Protein AF-Q9M178-F1 (afdb_monomer)

Nearest PDB structures (foldseek):
  8jtl-assembly1_B  TM=5.407E-01  e=6.061E+00  Arabidopsis thaliana
  5mn6-assembly1_A  TM=4.435E-01  e=4.399E+00  Staphylococcus aureus
  5uot-assembly1_R  TM=3.852E-01  e=5.332E+00  Homo sapiens

Mean predicted aligned error: 10.85 Å

Foldseek 3Di:
DDDVVVVVVVDPDLCPLCPDQEDEDEAAPVPPVSVVVVVVSLVSNPPNHNAYAYEYEDLDPLLPPPVVLVVLLCCFQLLVHAAEYEYECVNPDPVSVVSVVVSQVVSVPHDGPYPNYDYYYD

Secondary structure (DSSP, 8-state):
---HHHHHHH---TTHHHH-SEEEEEEESS-HHHHHHHHHHHHHTTT--SEEEEEEE-TT--TT-HHHHHHHHHHHHTT---SEEEEE-TTS-GGGHHHHHHHHHHHHTSPPSSTT-EEEE-

pLDDT: mean 76.84, std 11.11, range [46.44, 92.81]

Sequence (122 aa):
MENLGHRFLMSSDANYLGRLKSLAVAVDIMNTKELEMFRQILVAWNGIMKKLDICFKMFNFSGLNKKQFALASRFITQGTVMNTMMIETSLIPPVEKFYIEAAVAKLMELPKGNKNLSIGYF

Solvent-accessible surface area (backbone atoms only — not comparable to full-atom values): 6904 Å² total; per-residue (Å²): 134,82,67,60,68,58,54,58,73,66,43,86,54,92,58,52,58,62,69,42,49,62,49,78,48,76,38,40,68,84,42,58,67,50,40,51,52,49,50,50,51,61,62,68,30,74,81,63,66,76,34,31,36,40,33,40,41,42,90,76,59,48,58,78,46,61,67,59,53,51,52,54,45,48,39,40,46,69,26,70,43,41,37,38,43,36,38,47,46,81,80,56,56,79,88,46,46,61,40,35,52,53,42,51,52,54,56,68,72,45,68,55,50,26,89,65,48,42,77,51,70,80

Organism: Arabidopsis thaliana (NCBI:txid3702)

Radius of gyration: 14.76 Å; Cα contacts (8 Å, |Δi|>4): 173; chains: 1; bounding box: 45×24×29 Å

Structure (mmCIF, N/CA/C/O backbone):
data_AF-Q9M178-F1
#
_entry.id   AF-Q9M178-F1
#
loop_
_atom_site.group_PDB
_atom_site.id
_atom_site.type_symbol
_atom_site.label_atom_id
_atom_site.label_alt_id
_atom_site.label_comp_id
_atom_site.label_asym_id
_atom_site.label_entity_id
_atom_site.label_seq_id
_atom_site.pdbx_PDB_ins_code
_atom_site.Cartn_x
_atom_site.Cartn_y
_atom_site.Cartn_z
_atom_site.occupancy
_atom_site.B_iso_or_equiv
_atom_site.auth_seq_id
_atom_site.auth_comp_id
_atom_site.auth_asym_id
_atom_site.auth_atom_id
_atom_site.pdbx_PDB_model_num
ATOM 1 N N . MET A 1 1 ? -7.536 -8.800 -10.649 1.00 46.44 1 MET A N 1
ATOM 2 C CA . MET A 1 1 ? -8.223 -8.296 -9.439 1.00 46.44 1 MET A CA 1
ATOM 3 C C . MET A 1 1 ? -9.581 -7.760 -9.850 1.00 46.44 1 MET A C 1
ATOM 5 O O . MET A 1 1 ? -9.638 -7.003 -10.809 1.00 46.44 1 MET A O 1
ATOM 9 N N . GLU A 1 2 ? -10.653 -8.176 -9.182 1.00 50.84 2 GLU A N 1
ATOM 10 C CA . GLU A 1 2 ? -12.008 -7.673 -9.448 1.00 50.84 2 GLU A CA 1
ATOM 11 C C . GLU A 1 2 ? -12.203 -6.251 -8.885 1.00 50.84 2 GLU A C 1
ATOM 13 O O . GLU A 1 2 ? -11.630 -5.901 -7.852 1.00 50.84 2 GLU A O 1
ATOM 18 N N . ASN A 1 3 ? -13.017 -5.423 -9.553 1.00 56.75 3 ASN A N 1
ATOM 19 C CA . ASN A 1 3 ? -13.323 -4.057 -9.119 1.00 56.75 3 ASN A CA 1
ATOM 20 C C . ASN A 1 3 ? -14.318 -4.081 -7.942 1.00 56.75 3 ASN A C 1
ATOM 22 O O . ASN A 1 3 ? -15.526 -4.234 -8.123 1.00 56.75 3 ASN A O 1
ATOM 26 N N . LEU A 1 4 ? -13.803 -3.921 -6.722 1.00 58.41 4 LEU A N 1
ATOM 27 C CA . LEU A 1 4 ? -14.601 -3.897 -5.491 1.00 58.41 4 LEU A CA 1
ATOM 28 C C . LEU A 1 4 ? -15.594 -2.735 -5.431 1.00 58.41 4 LEU A C 1
ATOM 30 O O . LEU A 1 4 ? -16.654 -2.896 -4.833 1.00 58.41 4 LEU A O 1
ATOM 34 N N . GLY A 1 5 ? -15.291 -1.600 -6.069 1.00 58.09 5 GLY A N 1
ATOM 35 C CA . GLY A 1 5 ? -16.227 -0.481 -6.172 1.00 58.09 5 GLY A CA 1
ATOM 36 C C . GLY A 1 5 ? -17.536 -0.908 -6.838 1.00 58.09 5 GLY A C 1
ATOM 37 O O . GLY A 1 5 ? -18.608 -0.542 -6.367 1.00 58.09 5 GLY A O 1
ATOM 38 N N . HIS A 1 6 ? -17.455 -1.771 -7.856 1.00 59.19 6 HIS A N 1
ATOM 39 C CA . HIS A 1 6 ? -18.631 -2.337 -8.514 1.00 59.19 6 HIS A CA 1
ATOM 40 C C . HIS A 1 6 ? -19.457 -3.208 -7.555 1.00 59.19 6 HIS A C 1
ATOM 42 O O . HIS A 1 6 ? -20.665 -3.022 -7.454 1.00 59.19 6 HIS A O 1
ATOM 48 N N . ARG A 1 7 ? -18.824 -4.117 -6.796 1.00 57.00 7 ARG A N 1
ATOM 49 C CA . ARG A 1 7 ? -19.542 -4.953 -5.812 1.00 57.00 7 ARG A CA 1
ATOM 50 C C . ARG A 1 7 ? -20.115 -4.139 -4.651 1.00 57.00 7 ARG A C 1
ATOM 52 O O . ARG A 1 7 ? -21.207 -4.449 -4.196 1.00 57.00 7 ARG A O 1
ATOM 59 N N . PHE A 1 8 ? -19.400 -3.117 -4.176 1.00 54.91 8 PHE A N 1
ATOM 60 C CA . PHE A 1 8 ? -19.874 -2.238 -3.107 1.00 54.91 8 PHE A CA 1
ATOM 61 C C . PHE A 1 8 ? -21.119 -1.461 -3.542 1.00 54.91 8 PHE A C 1
ATOM 63 O O . PHE A 1 8 ? -22.105 -1.458 -2.817 1.00 54.91 8 PHE A O 1
ATOM 70 N N . LEU A 1 9 ? -21.106 -0.880 -4.748 1.00 56.47 9 LEU A N 1
ATOM 71 C CA . LEU A 1 9 ? -22.271 -0.184 -5.302 1.00 56.47 9 LEU A CA 1
ATOM 72 C C . LEU A 1 9 ? -23.432 -1.137 -5.620 1.00 56.47 9 LEU A C 1
ATOM 74 O O . LEU A 1 9 ? -24.586 -0.747 -5.483 1.00 56.47 9 LEU A O 1
ATOM 78 N N . MET A 1 10 ? -23.145 -2.374 -6.039 1.00 54.84 10 MET A N 1
ATOM 79 C CA . MET A 1 10 ? -24.179 -3.380 -6.309 1.00 54.84 10 MET A CA 1
ATOM 80 C C . MET A 1 10 ? -24.755 -4.034 -5.052 1.00 54.84 10 MET A C 1
ATOM 82 O O . MET A 1 10 ? -25.832 -4.624 -5.113 1.00 54.84 10 MET A O 1
ATOM 86 N N . SER A 1 11 ? -24.059 -3.964 -3.920 1.00 58.22 11 SER A N 1
ATOM 87 C CA . SER A 1 11 ? -24.567 -4.527 -2.679 1.00 58.22 11 SER A CA 1
ATOM 88 C C . SER A 1 11 ? -25.660 -3.626 -2.118 1.00 58.22 11 SER A C 1
ATOM 90 O O . SER A 1 11 ? -25.384 -2.578 -1.542 1.00 58.22 11 SER A O 1
ATOM 92 N N . SER A 1 12 ? -26.911 -4.073 -2.211 1.00 56.94 12 SER A N 1
ATOM 93 C CA . SER A 1 12 ? -28.035 -3.463 -1.491 1.00 56.94 12 SER A CA 1
ATOM 94 C C . SER A 1 12 ? -27.914 -3.603 0.035 1.00 56.94 12 SER A C 1
ATOM 96 O O . SER A 1 12 ? -28.673 -2.984 0.776 1.00 56.94 12 SER A O 1
ATOM 98 N N . ASP A 1 13 ? -26.992 -4.442 0.519 1.00 62.28 13 ASP A N 1
ATOM 99 C CA . ASP A 1 13 ? -26.752 -4.673 1.942 1.00 62.28 13 ASP A CA 1
ATOM 100 C C . ASP A 1 13 ? -25.757 -3.637 2.489 1.00 62.28 13 ASP A C 1
ATOM 102 O O . ASP A 1 13 ? -24.546 -3.735 2.264 1.00 62.28 13 ASP A O 1
ATOM 106 N N . ALA A 1 14 ? -26.275 -2.659 3.240 1.00 62.53 14 ALA A N 1
ATOM 107 C CA . ALA A 1 14 ? -25.488 -1.627 3.920 1.00 62.53 14 ALA A CA 1
ATOM 108 C C . ALA A 1 14 ? -24.439 -2.206 4.892 1.00 62.53 14 ALA A C 1
ATOM 110 O O . ALA A 1 14 ? -23.450 -1.546 5.201 1.00 62.53 14 ALA A O 1
ATOM 111 N N . ASN A 1 15 ? -24.618 -3.455 5.340 1.00 65.94 15 ASN A N 1
ATOM 112 C CA . ASN A 1 15 ? -23.717 -4.136 6.267 1.00 65.94 15 ASN A CA 1
ATOM 113 C C . ASN A 1 15 ? -22.739 -5.096 5.574 1.00 65.94 15 ASN A C 1
ATOM 115 O O . ASN A 1 15 ? -22.027 -5.838 6.257 1.00 65.94 15 ASN A O 1
ATOM 119 N N . TYR A 1 16 ? -22.669 -5.098 4.237 1.00 67.69 16 TYR A N 1
ATOM 120 C CA . TYR A 1 16 ? -21.797 -6.002 3.481 1.00 67.69 16 TYR A CA 1
ATOM 121 C C . TYR A 1 16 ? -20.337 -5.927 3.942 1.00 67.69 16 TYR A C 1
ATOM 123 O O . TYR A 1 16 ? -19.722 -6.958 4.219 1.00 67.69 16 TYR A O 1
ATOM 131 N N . LEU A 1 17 ? -19.802 -4.713 4.115 1.00 66.50 17 LEU A N 1
ATOM 132 C CA . LEU A 1 17 ? -18.425 -4.518 4.579 1.00 66.50 17 LEU A CA 1
ATOM 133 C C . LEU A 1 17 ? -18.203 -5.049 6.000 1.00 66.50 17 LEU A C 1
ATOM 135 O O . LEU A 1 17 ? -17.177 -5.668 6.260 1.00 66.50 17 LEU A O 1
ATOM 139 N N . GLY A 1 18 ? -19.185 -4.905 6.894 1.00 67.62 18 GLY A N 1
ATOM 140 C CA . GLY A 1 18 ? -19.090 -5.410 8.267 1.00 67.62 18 GLY A CA 1
ATOM 141 C C . GLY A 1 18 ? -18.992 -6.938 8.356 1.00 67.62 18 GLY A C 1
ATOM 142 O O . GLY A 1 18 ? -18.476 -7.471 9.337 1.00 67.62 18 GLY A O 1
ATOM 143 N N . ARG A 1 19 ? -19.451 -7.663 7.326 1.00 71.44 19 ARG A N 1
ATOM 144 C CA . ARG A 1 19 ? -19.349 -9.132 7.248 1.00 71.44 19 ARG A CA 1
ATOM 145 C C . ARG A 1 19 ? -18.045 -9.616 6.622 1.00 71.44 19 ARG A C 1
ATOM 147 O O . ARG A 1 19 ? -17.662 -10.773 6.828 1.00 71.44 19 ARG A O 1
ATOM 154 N N . LEU A 1 20 ? -17.365 -8.770 5.849 1.00 71.69 20 LEU A N 1
ATOM 155 C CA . LEU A 1 20 ? -16.111 -9.139 5.213 1.00 71.69 20 LEU A CA 1
ATOM 156 C C . LEU A 1 20 ? -15.013 -9.266 6.275 1.00 71.69 20 LEU A C 1
ATOM 158 O O . LEU A 1 20 ? -14.631 -8.318 6.958 1.00 71.69 20 LEU A O 1
ATOM 162 N N . LYS A 1 21 ? -14.468 -10.477 6.402 1.00 77.19 21 LYS A N 1
ATOM 163 C CA . LYS A 1 21 ? -13.332 -10.750 7.295 1.00 77.19 21 LYS A CA 1
ATOM 164 C C . LYS A 1 21 ? -12.002 -10.334 6.669 1.00 77.19 21 LYS A C 1
ATOM 166 O O . LYS A 1 21 ? -11.051 -10.049 7.395 1.00 77.19 21 LYS A O 1
ATOM 171 N N . SER A 1 22 ? -11.935 -10.320 5.340 1.00 78.44 22 SER A N 1
ATOM 172 C CA . SER A 1 22 ? -10.717 -10.062 4.580 1.00 78.44 22 SER A CA 1
ATOM 173 C C . SER A 1 22 ? -10.988 -9.225 3.338 1.00 78.44 22 SER A C 1
ATOM 175 O O . SER A 1 22 ? -11.959 -9.489 2.626 1.00 78.44 22 SER A O 1
ATOM 177 N N . LEU A 1 23 ? -10.090 -8.288 3.043 1.00 82.00 23 LEU A N 1
ATOM 178 C CA . LEU A 1 23 ? -10.081 -7.511 1.808 1.00 82.00 23 LEU A CA 1
ATOM 179 C C . LEU A 1 23 ? -8.699 -7.567 1.164 1.00 82.00 23 LEU A C 1
ATOM 181 O O . LEU A 1 23 ? -7.695 -7.366 1.844 1.00 82.00 23 LEU A O 1
ATOM 185 N N . ALA A 1 24 ? -8.672 -7.786 -0.148 1.00 82.81 24 ALA A N 1
ATOM 186 C CA . ALA A 1 24 ? -7.510 -7.526 -0.983 1.00 82.81 24 ALA A CA 1
ATOM 187 C C . ALA A 1 24 ? -7.901 -6.468 -2.015 1.00 82.81 24 ALA A C 1
ATOM 189 O O . ALA A 1 24 ? -8.859 -6.666 -2.763 1.00 82.81 24 ALA A O 1
ATOM 190 N N . VAL A 1 25 ? -7.200 -5.338 -2.038 1.00 83.56 25 VAL A N 1
ATOM 191 C CA . VAL A 1 25 ? -7.525 -4.211 -2.920 1.00 83.56 25 VAL A CA 1
ATOM 192 C C . VAL A 1 25 ? -6.268 -3.693 -3.599 1.00 83.56 25 VAL A C 1
ATOM 194 O O . VAL A 1 25 ? -5.210 -3.632 -2.976 1.00 83.56 25 VAL A O 1
ATOM 197 N N . ALA A 1 26 ? -6.390 -3.300 -4.866 1.00 84.44 26 ALA A N 1
ATOM 198 C CA . ALA A 1 26 ? -5.402 -2.445 -5.501 1.00 84.44 26 ALA A CA 1
ATOM 199 C C . ALA A 1 26 ? -5.953 -1.031 -5.647 1.00 84.44 26 ALA A C 1
ATOM 201 O O . ALA A 1 26 ? -7.075 -0.861 -6.120 1.00 84.44 26 ALA A O 1
ATOM 202 N N . VAL A 1 27 ? -5.163 -0.045 -5.237 1.00 82.75 27 VAL A N 1
ATOM 203 C CA . VAL A 1 27 ? -5.548 1.368 -5.223 1.00 82.75 27 VAL A CA 1
ATOM 204 C C . VAL A 1 27 ? -4.508 2.155 -5.997 1.00 82.75 27 VAL A C 1
ATOM 206 O O . VAL A 1 27 ? -3.327 2.119 -5.640 1.00 82.75 27 VAL A O 1
ATOM 209 N N . ASP A 1 28 ? -4.937 2.880 -7.026 1.00 81.62 28 ASP A N 1
ATOM 210 C CA . ASP A 1 28 ? -4.109 3.931 -7.603 1.00 81.62 28 ASP A CA 1
ATOM 211 C C . ASP A 1 28 ? -4.127 5.162 -6.691 1.00 81.62 28 ASP A C 1
ATOM 213 O O . ASP A 1 28 ? -5.149 5.821 -6.506 1.00 81.62 28 ASP A O 1
ATOM 217 N N . ILE A 1 29 ? -2.973 5.476 -6.101 1.00 78.31 29 ILE A N 1
ATOM 218 C CA . ILE A 1 29 ? -2.828 6.629 -5.201 1.00 78.31 29 ILE A CA 1
ATOM 219 C C . ILE A 1 29 ? -2.928 7.955 -5.969 1.00 78.31 29 ILE A C 1
ATOM 221 O O . ILE A 1 29 ? -3.310 8.974 -5.393 1.00 78.31 29 ILE A O 1
ATOM 225 N N . MET A 1 30 ? -2.562 7.965 -7.252 1.00 78.75 30 MET A N 1
ATOM 226 C CA . MET A 1 30 ? -2.643 9.157 -8.098 1.00 78.75 30 MET A CA 1
ATOM 227 C C . MET A 1 30 ? -4.078 9.433 -8.540 1.00 78.75 30 MET A C 1
ATOM 229 O O . MET A 1 30 ? -4.444 10.587 -8.773 1.00 78.75 30 MET A O 1
ATOM 233 N N . ASN A 1 31 ? -4.905 8.392 -8.597 1.00 83.00 31 ASN A N 1
ATOM 234 C CA . ASN A 1 31 ? -6.328 8.529 -8.825 1.00 83.00 31 ASN A CA 1
ATOM 235 C C . ASN A 1 31 ? -7.026 8.933 -7.519 1.00 83.00 31 ASN A C 1
ATOM 237 O O . ASN A 1 31 ? -7.425 8.104 -6.701 1.00 83.00 31 ASN A O 1
ATOM 241 N N . THR A 1 32 ? -7.208 10.241 -7.332 1.00 82.88 32 THR A N 1
ATOM 242 C CA . THR A 1 32 ? -7.862 10.806 -6.140 1.00 82.88 32 THR A CA 1
ATOM 243 C C . THR A 1 32 ? -9.246 10.214 -5.889 1.00 82.88 32 THR A C 1
ATOM 245 O O . THR A 1 32 ? -9.631 10.040 -4.735 1.00 82.88 32 THR A O 1
ATOM 248 N N . LYS A 1 33 ? -9.981 9.847 -6.945 1.00 83.88 33 LYS A N 1
ATOM 249 C CA . LYS A 1 33 ? -11.293 9.209 -6.823 1.00 83.88 33 LYS A CA 1
ATOM 250 C C . LYS A 1 33 ? -11.180 7.800 -6.243 1.00 83.88 33 LYS A C 1
ATOM 252 O O . LYS A 1 33 ? -11.930 7.476 -5.328 1.00 83.88 33 LYS A O 1
ATOM 257 N N . GLU A 1 34 ? -10.244 6.983 -6.727 1.00 82.06 34 GLU A N 1
ATOM 258 C CA . GLU A 1 34 ? -9.996 5.648 -6.159 1.00 82.06 34 GLU A CA 1
ATOM 259 C C . GLU A 1 34 ? -9.519 5.732 -4.712 1.00 82.06 34 GLU A C 1
ATOM 261 O O . GLU A 1 34 ? -10.005 4.988 -3.859 1.00 82.06 34 GLU A O 1
ATOM 266 N N . LEU A 1 35 ? -8.618 6.672 -4.418 1.00 82.25 35 LEU A N 1
ATOM 267 C CA . LEU A 1 35 ? -8.120 6.884 -3.068 1.00 82.25 35 LEU A CA 1
ATOM 268 C C . LEU A 1 35 ? -9.242 7.295 -2.104 1.00 82.25 35 LEU A C 1
ATOM 270 O O . LEU A 1 35 ? -9.349 6.723 -1.021 1.00 82.25 35 LEU A O 1
ATOM 274 N N . GLU A 1 36 ? -10.098 8.246 -2.480 1.00 84.69 36 GLU A N 1
ATOM 275 C CA . GLU A 1 36 ? -11.221 8.667 -1.635 1.00 84.69 36 GLU A CA 1
ATOM 276 C C . GLU A 1 36 ? -12.265 7.558 -1.471 1.00 84.69 36 GLU A C 1
ATOM 278 O O . GLU A 1 36 ? -12.733 7.323 -0.357 1.00 84.69 36 GLU A O 1
ATOM 283 N N . MET A 1 37 ? -12.566 6.799 -2.529 1.00 84.19 37 MET A N 1
ATOM 284 C CA . M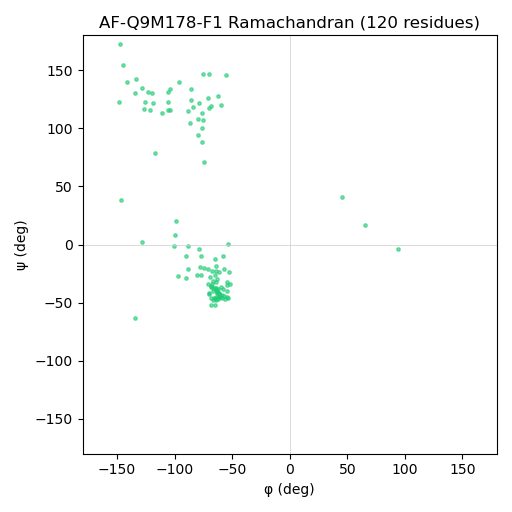ET A 1 37 ? -13.417 5.610 -2.418 1.00 84.19 37 MET A CA 1
ATOM 285 C C . MET A 1 37 ? -12.821 4.586 -1.447 1.00 84.19 37 MET A C 1
ATOM 287 O O . MET A 1 37 ? -13.530 4.047 -0.598 1.00 84.19 37 MET A O 1
ATOM 291 N N . PHE A 1 38 ? -11.511 4.345 -1.514 1.00 83.19 38 PHE A N 1
ATOM 292 C CA . PHE A 1 38 ? -10.839 3.449 -0.581 1.00 83.19 38 PHE A CA 1
ATOM 293 C C . PHE A 1 38 ? -10.906 3.967 0.862 1.00 83.19 38 PHE A C 1
ATOM 295 O O . PHE A 1 38 ? -11.194 3.199 1.780 1.00 83.19 38 PHE A O 1
ATOM 302 N N . ARG A 1 39 ? -10.729 5.276 1.082 1.00 83.44 39 ARG A N 1
ATOM 303 C CA . ARG A 1 39 ? -10.890 5.890 2.412 1.00 83.44 39 ARG A CA 1
ATOM 304 C C . ARG A 1 39 ? -12.308 5.719 2.950 1.00 83.44 39 ARG A C 1
ATOM 306 O O . ARG A 1 39 ? -12.461 5.392 4.123 1.00 83.44 39 ARG A O 1
ATOM 313 N N . GLN A 1 40 ? -13.328 5.883 2.110 1.00 82.38 40 GLN A N 1
ATOM 314 C CA . GLN A 1 40 ? -14.720 5.643 2.498 1.00 82.38 40 GLN A CA 1
ATOM 315 C C . GLN A 1 40 ? -14.955 4.182 2.889 1.00 82.38 40 GLN A C 1
ATOM 317 O O . GLN A 1 40 ? -15.589 3.930 3.911 1.00 82.38 40 GLN A O 1
ATOM 322 N N . ILE A 1 41 ? -14.386 3.230 2.142 1.00 79.38 41 ILE A N 1
ATOM 323 C CA . ILE A 1 41 ? -14.442 1.802 2.487 1.00 79.38 41 ILE A CA 1
ATOM 324 C C . ILE A 1 41 ? -13.812 1.557 3.863 1.00 79.38 41 ILE A C 1
ATOM 326 O O . ILE A 1 41 ? -14.415 0.875 4.686 1.00 79.38 41 ILE A O 1
ATOM 330 N N . LEU A 1 42 ? -12.639 2.136 4.141 1.00 78.12 42 LEU A N 1
ATOM 331 C CA . LEU A 1 42 ? -11.974 1.995 5.442 1.00 78.12 42 LEU A CA 1
ATOM 332 C C . LEU A 1 42 ? -12.811 2.565 6.594 1.00 78.12 42 LEU A C 1
ATOM 334 O O . LEU A 1 42 ? -12.906 1.932 7.643 1.00 78.12 42 LEU A O 1
ATOM 338 N N . VAL A 1 43 ? -13.428 3.735 6.399 1.00 78.69 43 VAL A N 1
ATOM 339 C CA . VAL A 1 43 ? -14.300 4.367 7.403 1.00 78.69 43 VAL A CA 1
ATOM 340 C C . VAL A 1 43 ? -15.556 3.527 7.647 1.00 78.69 43 VAL A C 1
ATOM 342 O O . VAL A 1 43 ? -15.906 3.271 8.797 1.00 78.69 43 VAL A O 1
ATOM 345 N N . ALA A 1 44 ? -16.209 3.052 6.584 1.00 74.25 44 ALA A N 1
ATOM 346 C CA . ALA A 1 44 ? -17.434 2.260 6.677 1.00 74.25 44 ALA A CA 1
ATOM 347 C C . ALA A 1 44 ? -17.217 0.867 7.297 1.00 74.25 44 ALA A C 1
ATOM 349 O O . ALA A 1 44 ? -18.157 0.273 7.821 1.00 74.25 44 ALA A O 1
ATOM 350 N N . TRP A 1 45 ? -15.993 0.334 7.262 1.00 73.94 45 TRP A N 1
ATOM 351 C CA . TRP A 1 45 ? -15.704 -1.023 7.738 1.00 73.94 45 TRP A CA 1
ATOM 352 C C . TRP A 1 45 ? -15.772 -1.179 9.270 1.00 73.94 45 TRP A C 1
ATOM 354 O O . TRP A 1 45 ? -15.933 -2.292 9.765 1.00 73.94 45 TRP A O 1
ATOM 364 N N . ASN A 1 46 ? -15.658 -0.089 10.036 1.00 63.72 46 ASN A N 1
ATOM 365 C CA . ASN A 1 46 ? -15.883 -0.036 11.490 1.00 63.72 46 ASN A CA 1
ATOM 366 C C . ASN A 1 46 ? -15.250 -1.179 12.336 1.00 63.72 46 ASN A C 1
ATOM 368 O O . ASN A 1 46 ? -15.845 -1.682 13.287 1.00 63.72 46 ASN A O 1
ATOM 372 N N . GLY A 1 47 ? -14.013 -1.586 12.018 1.00 61.50 47 GLY A N 1
ATOM 373 C CA . GLY A 1 47 ? -13.096 -2.184 13.005 1.00 61.50 47 GLY A CA 1
ATOM 374 C C . GLY A 1 47 ? -13.039 -3.713 13.151 1.00 61.50 47 GLY A C 1
ATOM 375 O O . GLY A 1 47 ? -12.178 -4.190 13.884 1.00 61.50 47 GLY A O 1
ATOM 376 N N . ILE A 1 48 ? -13.858 -4.506 12.446 1.00 63.84 48 ILE A N 1
ATOM 377 C CA . ILE A 1 48 ? -13.821 -5.994 12.533 1.00 63.84 48 ILE A CA 1
ATOM 378 C C . ILE A 1 48 ? -13.037 -6.633 11.369 1.00 63.84 48 ILE A C 1
ATOM 380 O O . ILE A 1 48 ? -13.209 -7.808 11.032 1.00 63.84 48 ILE A O 1
ATOM 384 N N . MET A 1 49 ? -12.17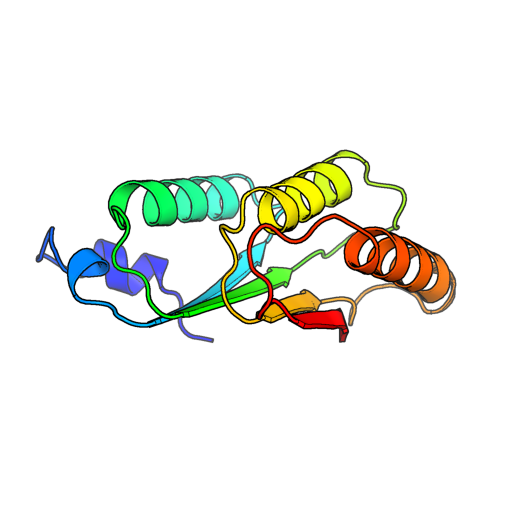5 -5.876 10.690 1.00 69.06 49 MET A N 1
ATOM 385 C CA . MET A 1 49 ? -11.362 -6.455 9.623 1.00 69.06 49 MET A CA 1
ATOM 386 C C . MET A 1 49 ? -10.301 -7.368 10.249 1.00 69.06 49 MET A C 1
ATOM 388 O O . MET A 1 49 ? -9.573 -6.949 11.142 1.00 69.06 49 MET A O 1
ATOM 392 N N . LYS A 1 50 ? -10.221 -8.632 9.814 1.00 73.56 50 LYS A N 1
ATOM 393 C CA . LYS A 1 50 ? -9.165 -9.554 10.269 1.00 73.56 50 LYS A CA 1
ATOM 394 C C . LYS A 1 50 ? -7.930 -9.485 9.383 1.00 73.56 50 LYS A C 1
ATOM 396 O O . LYS A 1 50 ? -6.833 -9.788 9.844 1.00 73.56 50 LYS A O 1
ATOM 401 N N . LYS A 1 51 ? -8.115 -9.151 8.103 1.00 76.88 51 LYS A N 1
ATOM 402 C CA . LYS A 1 51 ? -7.044 -9.146 7.108 1.00 76.88 51 LYS A CA 1
ATOM 403 C C . LYS A 1 51 ? -7.268 -8.065 6.053 1.00 76.88 51 LYS A C 1
ATOM 405 O O . LYS A 1 51 ? -8.275 -8.092 5.351 1.00 76.88 51 LYS A O 1
ATOM 410 N N . LEU A 1 52 ? -6.297 -7.171 5.910 1.00 80.31 52 LEU A N 1
ATOM 411 C CA . LEU A 1 52 ? -6.224 -6.195 4.828 1.00 80.31 52 LEU A CA 1
ATOM 412 C C . LEU A 1 52 ? -4.918 -6.406 4.071 1.00 80.31 52 LEU A C 1
ATOM 414 O O . LEU A 1 52 ? -3.842 -6.216 4.645 1.00 80.31 52 LEU A O 1
ATOM 418 N N . ASP A 1 53 ? -5.035 -6.790 2.806 1.00 80.94 53 ASP A N 1
ATOM 419 C CA . ASP A 1 53 ? -3.940 -6.799 1.844 1.00 80.94 53 ASP A CA 1
ATOM 420 C C . ASP A 1 53 ? -4.152 -5.624 0.875 1.00 80.94 53 ASP A C 1
ATOM 422 O O . ASP A 1 53 ? -5.203 -5.508 0.240 1.00 80.94 53 ASP A O 1
ATOM 426 N N . ILE A 1 54 ? -3.172 -4.726 0.778 1.00 81.56 54 ILE A N 1
ATOM 427 C CA . ILE A 1 54 ? -3.242 -3.559 -0.108 1.00 81.56 54 ILE A CA 1
ATOM 428 C C . ILE A 1 54 ? -2.108 -3.628 -1.114 1.00 81.56 54 ILE A C 1
ATOM 430 O O . ILE A 1 54 ? -0.942 -3.769 -0.749 1.00 81.56 54 ILE A O 1
ATOM 434 N N . CYS A 1 55 ? -2.456 -3.462 -2.382 1.00 82.06 55 CYS A N 1
ATOM 435 C CA . CYS A 1 55 ? -1.517 -3.175 -3.446 1.00 82.06 55 CYS A CA 1
ATOM 436 C C . CYS A 1 55 ? -1.656 -1.702 -3.839 1.00 82.06 55 CYS A C 1
ATOM 438 O O . CYS A 1 55 ? -2.707 -1.262 -4.303 1.00 82.06 55 CYS A O 1
ATOM 440 N N . PHE A 1 56 ? -0.611 -0.915 -3.632 1.00 79.19 56 PHE A N 1
ATOM 441 C CA . PHE A 1 56 ? -0.582 0.452 -4.119 1.00 79.19 56 PHE A CA 1
ATOM 442 C C . PHE A 1 56 ? -0.025 0.467 -5.532 1.00 79.19 56 PHE A C 1
ATOM 444 O O . PHE A 1 56 ? 1.147 0.154 -5.749 1.00 79.19 56 PHE A O 1
ATOM 451 N N . LYS A 1 57 ? -0.875 0.863 -6.479 1.00 75.88 57 LYS A N 1
ATOM 452 C CA . LYS A 1 57 ? -0.453 1.154 -7.841 1.00 75.88 57 LYS A CA 1
ATOM 453 C C . LYS A 1 57 ? 0.156 2.538 -7.829 1.00 75.88 57 LYS A C 1
ATOM 455 O O . LYS A 1 57 ? -0.545 3.533 -7.639 1.00 75.88 57 LYS A O 1
ATOM 460 N N . MET A 1 58 ? 1.472 2.606 -7.958 1.00 69.12 58 MET A N 1
ATOM 461 C CA . MET A 1 58 ? 2.167 3.880 -7.979 1.00 69.12 58 MET A CA 1
ATOM 462 C C . MET A 1 58 ? 2.847 4.053 -9.332 1.00 69.12 58 MET A C 1
ATOM 464 O O . MET A 1 58 ? 4.054 3.900 -9.472 1.00 69.12 58 MET A O 1
ATOM 468 N N . PHE A 1 59 ? 2.041 4.429 -10.325 1.00 64.75 59 PHE A N 1
ATOM 469 C CA . PHE A 1 59 ? 2.454 4.582 -11.724 1.00 64.75 59 PHE A CA 1
ATOM 470 C C . PHE A 1 59 ? 3.600 5.582 -11.962 1.00 64.75 59 PHE A C 1
ATOM 472 O O . PHE A 1 59 ? 4.133 5.622 -13.058 1.00 64.75 59 PHE A O 1
ATOM 479 N N . ASN A 1 60 ? 3.990 6.371 -10.954 1.00 56.03 60 ASN A N 1
ATOM 480 C CA . ASN A 1 60 ? 5.079 7.351 -11.015 1.00 56.03 60 ASN A CA 1
ATOM 481 C C . ASN A 1 60 ? 5.807 7.478 -9.662 1.00 56.03 60 ASN A C 1
ATOM 483 O O . ASN A 1 60 ? 6.124 8.591 -9.228 1.00 56.03 60 ASN A O 1
ATOM 487 N N . PHE A 1 61 ? 6.012 6.368 -8.939 1.00 53.62 61 PHE A N 1
ATOM 488 C CA . PHE A 1 61 ? 6.811 6.390 -7.707 1.00 53.62 61 PHE A CA 1
ATOM 489 C C . PHE A 1 61 ? 8.299 6.507 -8.030 1.00 53.62 61 PHE A C 1
ATOM 491 O O . PHE A 1 61 ? 9.086 5.602 -7.773 1.00 53.62 61 PHE A O 1
ATOM 498 N N . SER A 1 62 ? 8.728 7.670 -8.508 1.00 57.31 62 SER A N 1
ATOM 499 C CA . SER A 1 62 ? 10.061 8.084 -8.099 1.00 57.31 62 SER A CA 1
ATOM 500 C C . SER A 1 62 ? 9.968 8.225 -6.578 1.00 57.31 62 SER A C 1
ATOM 502 O O . SER A 1 62 ? 9.066 8.903 -6.078 1.00 57.31 62 SER A O 1
ATOM 504 N N . GLY A 1 63 ? 10.854 7.603 -5.795 1.00 54.94 63 GLY A N 1
ATOM 505 C CA . GLY A 1 63 ? 10.883 7.757 -4.324 1.00 54.94 63 GLY A CA 1
ATOM 506 C C . GLY A 1 63 ? 10.953 9.223 -3.827 1.00 54.94 63 GLY A C 1
ATOM 507 O O . GLY A 1 63 ? 10.986 9.485 -2.626 1.00 54.94 63 GLY A O 1
ATOM 508 N N . LEU A 1 64 ? 10.965 10.186 -4.754 1.00 55.38 64 LEU A N 1
ATOM 509 C CA . LEU A 1 64 ? 10.849 11.631 -4.618 1.00 55.38 64 LEU A CA 1
ATOM 510 C C . LEU A 1 64 ? 9.425 12.128 -4.305 1.00 55.38 64 LEU A C 1
ATOM 512 O O . LEU A 1 64 ? 9.283 13.247 -3.800 1.00 55.38 64 LEU A O 1
ATOM 516 N N . ASN A 1 65 ? 8.360 11.357 -4.566 1.00 75.00 65 ASN A N 1
ATOM 517 C CA . ASN A 1 65 ? 7.000 11.824 -4.284 1.00 75.00 65 ASN A CA 1
ATOM 518 C C . ASN A 1 65 ? 6.679 11.757 -2.780 1.00 75.00 65 ASN A C 1
ATOM 520 O O . ASN A 1 65 ? 6.107 10.796 -2.256 1.00 75.00 65 ASN A O 1
ATOM 524 N N . LYS A 1 66 ? 7.006 12.850 -2.080 1.00 80.56 66 LYS A N 1
ATOM 525 C CA . LYS A 1 66 ? 6.800 13.021 -0.633 1.00 80.56 66 LYS A CA 1
ATOM 526 C C . LYS A 1 66 ? 5.371 12.713 -0.176 1.00 80.56 66 LYS A C 1
ATOM 528 O O . LYS A 1 66 ? 5.196 12.201 0.925 1.00 80.56 66 LYS A O 1
ATOM 533 N N . LYS A 1 67 ? 4.350 13.000 -0.996 1.00 82.75 67 LYS A N 1
ATOM 534 C CA . LYS A 1 67 ? 2.944 12.740 -0.636 1.00 82.75 67 LYS A CA 1
ATOM 535 C C . LYS A 1 67 ? 2.641 11.242 -0.608 1.00 82.75 67 LYS A C 1
ATOM 537 O O . LYS A 1 67 ? 1.999 10.780 0.330 1.00 82.75 67 LYS A O 1
ATOM 542 N N . GLN A 1 68 ? 3.136 10.488 -1.592 1.00 78.69 68 GLN A N 1
ATOM 543 C CA . GLN A 1 68 ? 2.967 9.032 -1.650 1.00 78.69 68 GLN A CA 1
ATOM 544 C C . GLN A 1 68 ? 3.695 8.351 -0.488 1.00 78.69 68 GLN A C 1
ATOM 546 O O . GLN A 1 68 ? 3.100 7.535 0.214 1.00 78.69 68 GLN A O 1
ATOM 551 N N . PHE A 1 69 ? 4.943 8.751 -0.223 1.00 84.06 69 PHE A N 1
ATOM 552 C CA . PHE A 1 69 ? 5.704 8.237 0.916 1.00 84.06 69 PHE A CA 1
ATOM 553 C C . PHE A 1 69 ? 5.024 8.554 2.254 1.00 84.06 69 PHE A C 1
ATOM 555 O O . PHE A 1 69 ? 4.908 7.671 3.101 1.00 84.06 69 PHE A O 1
ATOM 562 N N . ALA A 1 70 ? 4.522 9.781 2.443 1.00 88.56 70 ALA A N 1
ATOM 563 C CA . ALA A 1 70 ? 3.805 10.166 3.659 1.00 88.56 70 ALA A CA 1
ATOM 564 C C . ALA A 1 70 ? 2.515 9.353 3.846 1.00 88.56 70 ALA A C 1
ATOM 566 O O . ALA A 1 70 ? 2.204 8.929 4.960 1.00 88.56 70 ALA A O 1
ATOM 567 N N . LEU A 1 71 ? 1.780 9.093 2.762 1.00 84.94 71 LEU A N 1
ATOM 568 C CA . LEU A 1 71 ? 0.566 8.285 2.806 1.00 84.94 71 LEU A CA 1
ATOM 569 C C . LEU A 1 71 ? 0.868 6.819 3.153 1.00 84.94 71 LEU A C 1
ATOM 571 O O . LEU A 1 71 ? 0.236 6.270 4.054 1.00 84.94 71 LEU A O 1
ATOM 575 N N . ALA A 1 72 ? 1.857 6.202 2.500 1.00 84.31 72 ALA A N 1
ATOM 576 C CA . ALA A 1 72 ? 2.290 4.839 2.817 1.00 84.31 72 ALA A CA 1
ATOM 577 C C . ALA A 1 72 ? 2.795 4.734 4.267 1.00 84.31 72 ALA A C 1
ATOM 579 O O . ALA A 1 72 ? 2.360 3.860 5.018 1.00 84.31 72 ALA A O 1
ATOM 580 N N . SER A 1 73 ? 3.622 5.691 4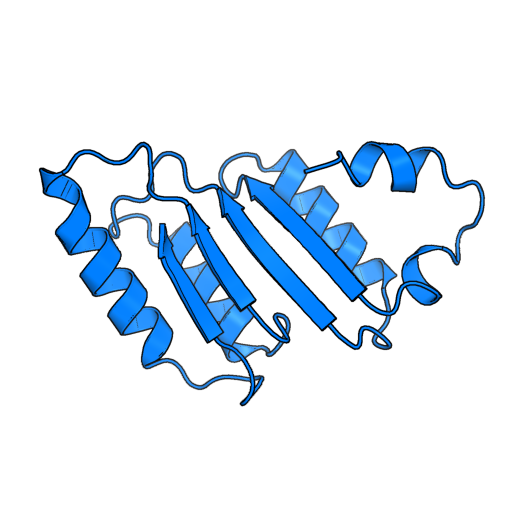.698 1.00 89.38 73 SER A N 1
ATOM 581 C CA . SER A 1 73 ? 4.096 5.806 6.084 1.00 89.38 73 SER A CA 1
ATOM 582 C C . SER A 1 73 ? 2.943 5.855 7.081 1.00 89.38 73 SER A C 1
ATOM 584 O O . SER A 1 73 ? 2.957 5.162 8.097 1.00 89.38 73 SER A O 1
ATOM 586 N N . ARG A 1 74 ? 1.906 6.647 6.788 1.00 88.75 74 ARG A N 1
ATOM 587 C CA . ARG A 1 74 ? 0.714 6.741 7.633 1.00 88.75 74 ARG A CA 1
ATOM 588 C C . ARG A 1 74 ? -0.001 5.395 7.747 1.00 88.75 74 ARG A C 1
ATOM 590 O O . ARG A 1 74 ? -0.368 5.003 8.848 1.00 88.75 74 ARG A O 1
ATOM 597 N N . PHE A 1 75 ? -0.170 4.678 6.640 1.00 84.75 75 PHE A N 1
ATOM 598 C CA . PHE A 1 75 ? -0.819 3.366 6.635 1.00 84.75 75 PHE A CA 1
ATOM 599 C C . PHE A 1 75 ? -0.064 2.320 7.473 1.00 84.75 75 PHE A C 1
ATOM 601 O O . PHE A 1 75 ? -0.696 1.530 8.177 1.00 84.75 75 PHE A O 1
ATOM 608 N N . ILE A 1 76 ? 1.272 2.348 7.436 1.00 88.06 76 ILE A N 1
ATOM 609 C CA . ILE A 1 76 ? 2.144 1.474 8.238 1.00 88.06 76 ILE A CA 1
ATOM 610 C C . ILE A 1 76 ? 2.058 1.831 9.725 1.00 88.06 76 ILE A C 1
ATOM 612 O O . ILE A 1 76 ? 1.803 0.969 10.568 1.00 88.06 76 ILE A O 1
ATOM 616 N N . THR A 1 77 ? 2.245 3.109 10.050 1.00 90.56 77 THR A N 1
ATOM 617 C CA . THR A 1 77 ? 2.347 3.586 11.439 1.00 90.56 77 THR A CA 1
ATOM 618 C C . THR A 1 77 ? 1.014 3.537 12.181 1.00 90.56 77 THR A C 1
ATOM 620 O O . THR A 1 77 ? 0.987 3.211 13.363 1.00 90.56 77 THR A O 1
ATOM 623 N N . GLN A 1 78 ? -0.108 3.774 11.495 1.00 85.56 78 GLN A N 1
ATOM 624 C CA . GLN A 1 78 ? -1.448 3.686 12.089 1.00 85.56 78 GLN A CA 1
ATOM 625 C C . GLN A 1 78 ? -1.956 2.244 12.227 1.00 85.56 78 GLN A C 1
ATOM 627 O O . GLN A 1 78 ? -3.043 2.035 12.759 1.00 85.56 78 GLN A O 1
ATOM 632 N N . GLY A 1 79 ? -1.210 1.247 11.736 1.00 79.56 79 GLY A N 1
ATOM 633 C CA . GLY A 1 79 ? -1.614 -0.161 11.805 1.00 79.56 79 GLY A CA 1
ATOM 634 C C . GLY A 1 79 ? -2.859 -0.483 10.978 1.00 79.56 79 GLY A C 1
ATOM 635 O O . GLY A 1 79 ? -3.482 -1.521 11.184 1.00 79.56 79 GLY A O 1
ATOM 636 N N . THR A 1 80 ? -3.230 0.400 10.045 1.00 76.19 80 THR A N 1
ATOM 637 C CA . THR A 1 80 ? -4.411 0.227 9.192 1.00 76.19 80 THR A CA 1
ATOM 638 C C . THR A 1 80 ? -4.244 -0.977 8.270 1.00 76.19 80 THR A C 1
ATOM 640 O O . THR A 1 80 ? -5.200 -1.708 8.030 1.00 76.19 80 THR A O 1
ATOM 643 N N . VAL A 1 81 ? -3.028 -1.203 7.763 1.00 69.56 81 VAL A N 1
ATOM 644 C CA . VAL A 1 81 ? -2.707 -2.383 6.949 1.00 69.56 81 VAL A CA 1
ATOM 645 C C . VAL A 1 81 ? -2.339 -3.530 7.870 1.00 69.56 81 VAL A C 1
ATOM 647 O O . VAL A 1 81 ? -1.435 -3.404 8.696 1.00 69.56 81 VAL A O 1
ATOM 650 N N . MET A 1 82 ? -3.036 -4.656 7.724 1.00 69.62 82 MET A N 1
ATOM 651 C CA . MET A 1 82 ? -2.919 -5.739 8.696 1.00 69.62 82 MET A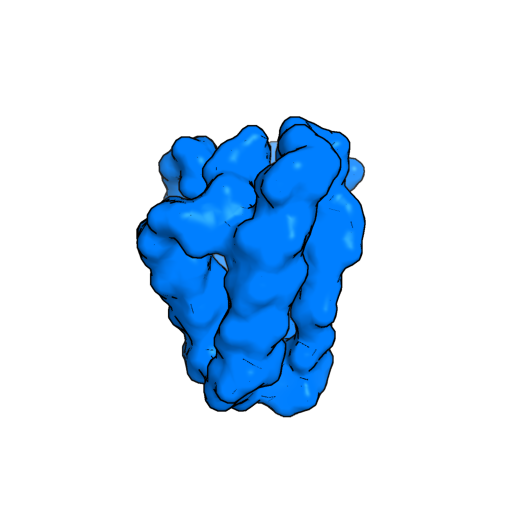 CA 1
ATOM 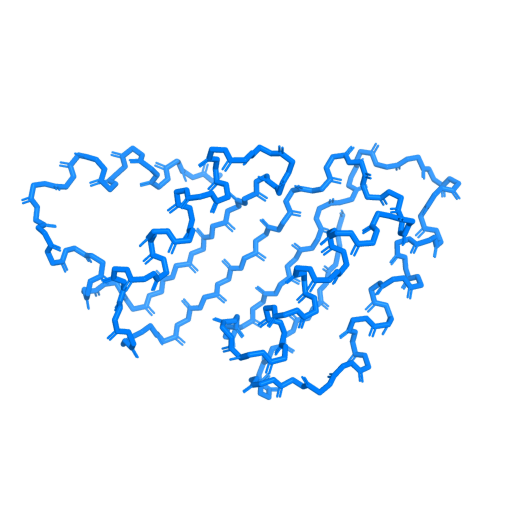652 C C . MET A 1 82 ? -1.948 -6.845 8.306 1.00 69.62 82 MET A C 1
ATOM 654 O O . MET A 1 82 ? -1.453 -7.531 9.197 1.00 69.62 82 MET A O 1
ATOM 658 N N . ASN A 1 83 ? -1.718 -7.059 7.009 1.00 81.12 83 ASN A N 1
ATOM 659 C CA . ASN A 1 83 ? -0.994 -8.241 6.552 1.00 81.12 83 ASN A CA 1
ATOM 660 C C . ASN A 1 83 ? 0.066 -7.922 5.495 1.00 81.12 83 ASN A C 1
ATOM 662 O O . ASN A 1 83 ? 1.252 -8.095 5.768 1.00 81.12 83 ASN A O 1
ATOM 666 N N . THR A 1 84 ? -0.329 -7.414 4.326 1.00 85.69 84 THR A N 1
ATOM 667 C CA . THR A 1 84 ? 0.623 -7.139 3.236 1.00 85.69 84 THR A CA 1
ATOM 668 C C . THR A 1 84 ? 0.377 -5.772 2.621 1.00 85.69 84 THR A C 1
ATOM 670 O O . THR A 1 84 ? -0.749 -5.450 2.241 1.00 85.69 84 THR A O 1
ATOM 673 N N . MET A 1 85 ? 1.444 -4.991 2.480 1.00 86.56 85 MET A N 1
ATOM 674 C CA . MET A 1 85 ? 1.501 -3.821 1.610 1.00 86.56 85 MET A CA 1
ATOM 675 C C . MET A 1 85 ? 2.441 -4.137 0.443 1.00 86.56 85 MET A C 1
ATOM 677 O O . MET A 1 85 ? 3.643 -4.291 0.649 1.00 86.56 85 MET A O 1
ATOM 681 N N . MET A 1 86 ? 1.901 -4.226 -0.772 1.00 88.00 86 MET A N 1
ATOM 682 C CA . MET A 1 86 ? 2.694 -4.357 -1.997 1.00 88.00 86 MET A CA 1
ATOM 683 C C . MET A 1 86 ? 2.727 -3.028 -2.739 1.00 88.00 86 MET A C 1
ATOM 685 O O . MET A 1 86 ? 1.685 -2.400 -2.929 1.00 88.00 86 MET A O 1
ATOM 689 N N . ILE A 1 87 ? 3.905 -2.616 -3.185 1.00 82.44 87 ILE A N 1
ATOM 690 C CA . ILE A 1 87 ? 4.081 -1.450 -4.050 1.00 82.44 87 ILE A CA 1
ATOM 691 C C . ILE A 1 87 ? 4.338 -1.973 -5.463 1.00 82.44 87 ILE A C 1
ATOM 693 O O . ILE A 1 87 ? 5.315 -2.679 -5.692 1.00 82.44 87 ILE A O 1
ATOM 697 N N . GLU A 1 88 ? 3.431 -1.680 -6.392 1.00 81.56 88 GLU A N 1
ATOM 698 C CA . GLU A 1 88 ? 3.610 -2.048 -7.797 1.00 81.56 88 GLU A CA 1
ATOM 699 C C . GLU A 1 88 ? 4.558 -1.051 -8.467 1.00 81.56 88 GLU A C 1
ATOM 701 O O . GLU A 1 88 ? 4.311 0.157 -8.475 1.00 81.56 88 GLU A O 1
ATOM 706 N N . THR A 1 89 ? 5.653 -1.579 -9.006 1.00 76.00 89 THR A N 1
ATOM 707 C CA . THR A 1 89 ? 6.803 -0.837 -9.542 1.00 76.00 89 THR A CA 1
ATOM 708 C C . THR A 1 89 ? 7.177 -1.269 -10.957 1.00 76.00 89 THR A C 1
ATOM 710 O O . THR A 1 89 ? 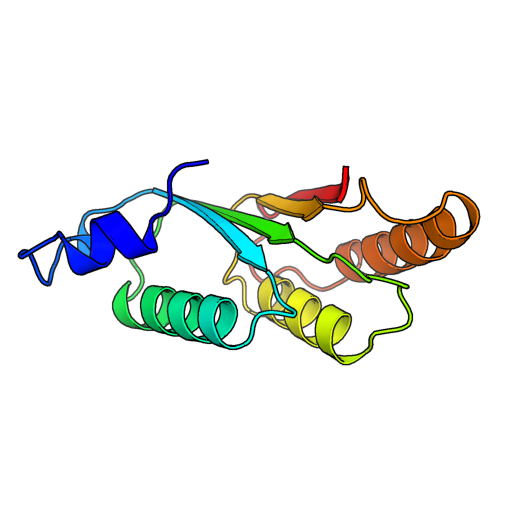8.110 -0.725 -11.542 1.00 76.00 89 THR A O 1
ATOM 713 N N . SER A 1 90 ? 6.405 -2.196 -11.530 1.00 73.31 90 SER A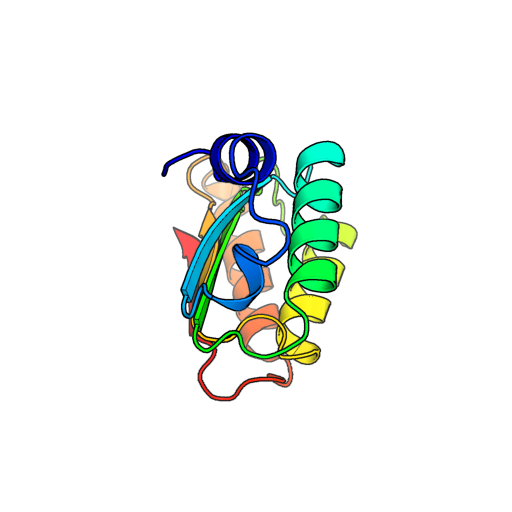 N 1
ATOM 714 C CA . SER A 1 90 ? 6.595 -2.823 -12.844 1.00 73.31 90 SER A CA 1
ATOM 715 C C . SER A 1 90 ? 6.766 -1.847 -14.017 1.00 73.31 90 SER A C 1
ATOM 717 O O . SER A 1 90 ? 7.354 -2.206 -15.034 1.00 73.31 90 SER A O 1
ATOM 719 N N . LEU A 1 91 ? 6.268 -0.614 -13.885 1.00 71.81 91 LEU A N 1
ATOM 720 C CA . LEU A 1 91 ? 6.321 0.422 -14.921 1.00 71.81 91 LEU A CA 1
ATOM 721 C C . LEU A 1 91 ? 7.426 1.463 -14.705 1.00 71.81 91 LEU A C 1
ATOM 723 O O . LEU A 1 91 ? 7.571 2.375 -15.518 1.00 71.81 91 LEU A O 1
ATOM 727 N N . ILE A 1 92 ? 8.196 1.355 -13.622 1.00 71.38 92 ILE A N 1
ATOM 728 C CA . ILE A 1 92 ? 9.222 2.340 -13.286 1.00 71.38 92 ILE A CA 1
ATOM 729 C C . ILE A 1 92 ? 10.524 1.996 -14.027 1.00 71.38 92 ILE A C 1
ATOM 731 O O . ILE A 1 92 ? 10.937 0.831 -14.033 1.00 71.38 92 ILE A O 1
ATOM 735 N N . PRO A 1 93 ? 11.198 2.978 -14.661 1.00 74.25 93 PRO A N 1
ATOM 736 C CA . PRO A 1 93 ? 12.451 2.733 -15.362 1.00 74.25 93 PRO A CA 1
ATOM 737 C C . PRO A 1 93 ? 13.509 2.075 -14.459 1.00 74.25 93 PRO A C 1
ATOM 739 O O . PRO A 1 93 ? 13.614 2.434 -13.284 1.00 74.25 93 PRO A O 1
ATOM 742 N N . PRO A 1 94 ? 14.377 1.191 -14.989 1.00 75.31 94 PRO A N 1
ATOM 743 C CA . PRO A 1 94 ? 15.414 0.526 -14.193 1.00 75.31 94 PRO A CA 1
ATOM 744 C C . PRO A 1 94 ? 16.320 1.489 -13.417 1.00 75.31 94 PRO A C 1
ATOM 746 O O . PRO A 1 94 ? 16.722 1.190 -12.295 1.00 75.31 94 PRO A O 1
ATOM 749 N N . VAL A 1 95 ? 16.604 2.665 -13.988 1.00 77.06 95 VAL A N 1
ATOM 750 C CA . VAL A 1 95 ? 17.400 3.714 -13.334 1.00 77.06 95 VAL A CA 1
ATOM 751 C C . VAL A 1 95 ? 16.714 4.282 -12.095 1.00 77.06 95 VAL A C 1
ATOM 753 O O . VAL A 1 95 ? 17.393 4.740 -11.193 1.00 77.06 95 VAL A O 1
ATOM 756 N N . GLU A 1 96 ? 15.388 4.234 -12.006 1.00 78.06 96 GLU A N 1
ATOM 757 C CA . GLU A 1 96 ? 14.649 4.730 -10.845 1.00 78.06 96 GLU A CA 1
ATOM 758 C C . GLU A 1 96 ? 14.428 3.656 -9.775 1.00 78.06 96 GLU A C 1
ATOM 760 O O . GLU A 1 96 ? 14.059 3.977 -8.643 1.00 78.06 96 GLU A O 1
ATOM 765 N N . LYS A 1 97 ? 14.726 2.389 -10.088 1.00 78.50 97 LYS A N 1
ATOM 766 C CA . LYS A 1 97 ? 14.532 1.254 -9.181 1.00 78.50 97 LYS A CA 1
ATOM 767 C C . LYS A 1 97 ? 15.228 1.450 -7.832 1.00 78.50 97 LYS A C 1
ATOM 769 O O . LYS A 1 97 ? 14.636 1.162 -6.796 1.00 78.50 97 LYS A O 1
ATOM 774 N N . PHE A 1 98 ? 16.436 2.015 -7.811 1.00 81.81 98 PHE A N 1
ATOM 775 C CA . PHE A 1 98 ? 17.155 2.243 -6.552 1.00 81.81 98 PHE A CA 1
ATOM 776 C C . PHE A 1 98 ? 16.440 3.243 -5.628 1.00 81.81 98 PHE A C 1
ATOM 778 O O . PHE A 1 98 ? 16.507 3.108 -4.407 1.00 81.81 98 PHE A O 1
ATOM 785 N N . TYR A 1 99 ? 15.733 4.240 -6.179 1.00 82.44 99 TYR A N 1
ATOM 786 C CA . TYR A 1 99 ? 14.967 5.190 -5.367 1.00 82.44 99 TYR A CA 1
ATOM 787 C C . TYR A 1 99 ? 13.780 4.511 -4.696 1.00 82.44 99 TYR A C 1
ATOM 789 O O . TYR A 1 99 ? 13.453 4.832 -3.553 1.00 82.44 99 TYR A O 1
ATOM 797 N N . ILE A 1 100 ? 13.151 3.572 -5.399 1.00 81.06 100 ILE A N 1
ATOM 798 C CA . ILE A 1 100 ? 12.084 2.741 -4.851 1.00 81.06 100 ILE A CA 1
ATOM 799 C C . ILE A 1 100 ? 12.645 1.858 -3.748 1.00 81.06 100 ILE A C 1
ATOM 801 O O . ILE A 1 100 ? 12.108 1.877 -2.650 1.00 81.06 100 ILE A O 1
ATOM 805 N N . GLU A 1 101 ? 13.727 1.122 -4.006 1.00 85.75 101 GLU A N 1
ATOM 806 C CA . GLU A 1 101 ? 14.345 0.227 -3.023 1.00 85.75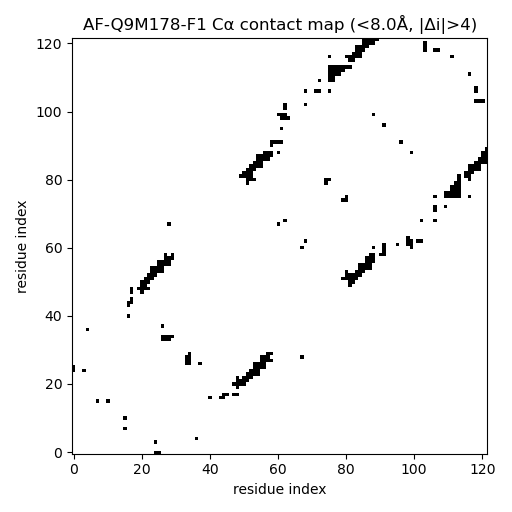 101 GLU A CA 1
ATOM 807 C C . GLU A 1 101 ? 14.730 0.995 -1.753 1.00 85.75 101 GLU A C 1
ATOM 809 O O . GLU A 1 101 ? 14.391 0.578 -0.646 1.00 85.75 101 GLU A O 1
ATOM 814 N N . ALA A 1 102 ? 15.328 2.181 -1.901 1.00 88.00 102 ALA A N 1
ATOM 815 C CA . ALA A 1 102 ? 15.650 3.058 -0.780 1.00 88.00 102 ALA A CA 1
ATOM 816 C C . ALA A 1 102 ? 14.398 3.570 -0.044 1.00 88.00 102 ALA A C 1
ATOM 818 O O . ALA A 1 102 ? 14.399 3.684 1.182 1.00 88.00 102 ALA A O 1
ATOM 819 N N . ALA A 1 103 ? 13.323 3.896 -0.762 1.00 86.81 103 ALA A N 1
ATOM 820 C CA . ALA A 1 103 ? 12.064 4.313 -0.154 1.00 86.81 103 ALA A CA 1
ATOM 821 C C . ALA A 1 103 ? 11.355 3.151 0.559 1.00 86.81 103 ALA A C 1
ATOM 823 O O . ALA A 1 103 ? 10.880 3.336 1.675 1.00 86.81 103 ALA A O 1
ATOM 824 N N . VAL A 1 104 ? 11.328 1.953 -0.027 1.00 87.81 104 VAL A N 1
ATOM 825 C CA . VAL A 1 104 ? 10.791 0.736 0.592 1.00 87.81 104 VAL A CA 1
ATOM 826 C C . VAL A 1 104 ? 11.583 0.391 1.845 1.00 87.81 104 VAL A C 1
ATOM 828 O O . VAL A 1 104 ? 10.973 0.146 2.881 1.00 87.81 104 VAL A O 1
ATOM 831 N N . ALA A 1 105 ? 12.916 0.450 1.792 1.00 91.31 105 ALA A N 1
ATOM 832 C CA . ALA A 1 105 ? 13.761 0.262 2.966 1.00 91.31 105 ALA A CA 1
ATOM 833 C C . ALA A 1 105 ? 13.385 1.261 4.071 1.00 91.31 105 ALA A C 1
ATOM 835 O O . ALA A 1 105 ? 13.111 0.861 5.197 1.00 91.31 105 ALA A O 1
ATOM 836 N N . LYS A 1 106 ? 13.228 2.550 3.740 1.00 92.31 106 LYS A N 1
ATOM 837 C CA . LYS A 1 106 ? 12.754 3.556 4.708 1.00 92.31 106 LYS A CA 1
ATOM 838 C C . LYS A 1 106 ? 11.369 3.240 5.276 1.00 92.31 106 LYS A C 1
ATOM 840 O O . LYS A 1 106 ? 11.144 3.514 6.447 1.00 92.31 106 LYS A O 1
ATOM 845 N N . LEU A 1 107 ? 10.447 2.694 4.480 1.00 89.44 107 LEU A N 1
ATOM 846 C CA . LEU A 1 107 ? 9.127 2.265 4.958 1.00 89.44 107 LEU A CA 1
ATOM 847 C C . LEU A 1 107 ? 9.224 1.049 5.894 1.00 89.44 107 LEU A C 1
ATOM 849 O O . LEU A 1 107 ? 8.454 0.959 6.847 1.00 89.44 107 LEU A O 1
ATOM 853 N N . MET A 1 108 ? 10.159 0.129 5.640 1.00 91.12 108 MET A N 1
ATOM 854 C CA . MET A 1 108 ? 10.396 -1.056 6.473 1.00 91.12 108 MET A CA 1
ATOM 855 C C . MET A 1 108 ? 10.942 -0.709 7.862 1.00 91.12 108 MET A C 1
ATOM 857 O O . MET A 1 108 ? 10.592 -1.398 8.819 1.00 91.12 108 MET A O 1
ATOM 861 N N . GLU A 1 109 ? 11.714 0.374 7.973 1.00 92.81 109 GLU A N 1
ATOM 862 C CA . GLU A 1 109 ? 12.259 0.889 9.238 1.00 92.81 109 GLU A CA 1
ATOM 863 C C . GLU A 1 109 ? 11.229 1.648 10.096 1.00 92.81 109 GLU A C 1
ATOM 865 O O . GLU A 1 109 ? 11.501 1.994 11.248 1.00 92.81 109 GLU A O 1
ATOM 870 N N . LEU A 1 110 ? 10.038 1.947 9.563 1.00 92.12 110 LEU A N 1
ATOM 871 C CA . LEU A 1 110 ? 9.020 2.674 10.320 1.00 92.12 110 LEU A CA 1
ATOM 872 C C . LEU A 1 110 ? 8.432 1.814 11.446 1.00 92.12 110 LEU A C 1
ATOM 874 O O . LEU A 1 110 ? 8.228 0.608 11.268 1.00 92.12 110 LEU A O 1
ATOM 878 N N . PRO A 1 111 ? 8.047 2.430 12.582 1.00 92.25 111 PRO A N 1
ATOM 879 C CA . PRO A 1 111 ? 7.313 1.721 13.615 1.00 92.25 111 PRO A CA 1
ATOM 880 C C . PRO A 1 111 ? 5.999 1.202 13.029 1.00 92.25 111 PRO A C 1
ATOM 882 O O . PRO A 1 111 ? 5.165 1.964 12.534 1.00 92.25 111 PRO A O 1
ATOM 885 N N . LYS A 1 112 ? 5.824 -0.118 13.066 1.00 89.56 112 LYS A N 1
ATOM 886 C CA . LYS A 1 112 ? 4.645 -0.773 12.509 1.00 89.56 112 LYS A CA 1
ATOM 887 C C . LYS A 1 112 ? 3.526 -0.746 13.537 1.00 89.56 112 LYS A C 1
ATOM 889 O O . LYS A 1 112 ? 3.637 -1.378 14.585 1.00 89.56 112 LYS A O 1
ATOM 894 N N . GLY A 1 113 ? 2.412 -0.099 13.202 1.00 85.94 113 GLY A N 1
ATOM 895 C CA . GLY A 1 113 ? 1.195 -0.200 14.010 1.00 85.94 113 GLY A CA 1
ATOM 896 C C . GLY A 1 113 ? 0.628 -1.627 14.033 1.00 85.94 113 GLY A C 1
ATOM 897 O O . GLY A 1 113 ? -0.122 -1.979 14.937 1.00 85.94 113 GLY A O 1
ATOM 898 N N . ASN A 1 114 ? 1.028 -2.476 13.076 1.00 84.25 114 ASN A N 1
ATOM 899 C CA . ASN A 1 114 ? 0.751 -3.908 13.083 1.00 84.25 114 ASN A CA 1
ATOM 900 C C . ASN A 1 114 ? 2.039 -4.733 12.917 1.00 84.25 114 ASN A C 1
ATOM 902 O O . ASN A 1 114 ? 2.681 -4.702 11.868 1.00 84.25 114 ASN A O 1
ATOM 906 N N . LYS A 1 115 ? 2.386 -5.528 13.938 1.00 84.25 115 LYS A N 1
ATOM 907 C CA . LYS A 1 115 ? 3.589 -6.380 13.956 1.00 84.25 115 LYS A CA 1
ATOM 908 C C . LYS A 1 115 ? 3.634 -7.446 12.853 1.00 84.25 115 LYS A C 1
ATOM 910 O O . LYS A 1 115 ? 4.718 -7.888 12.492 1.00 84.25 115 LYS A O 1
ATOM 915 N N . ASN A 1 116 ? 2.479 -7.840 12.316 1.00 85.62 116 ASN A N 1
ATOM 916 C CA . ASN A 1 116 ? 2.371 -8.848 11.262 1.00 85.62 116 ASN A CA 1
ATOM 917 C C . ASN A 1 116 ? 2.481 -8.243 9.853 1.00 85.62 116 ASN A C 1
ATOM 919 O O . ASN A 1 116 ? 2.407 -8.977 8.871 1.00 85.62 116 ASN A O 1
ATOM 923 N N . LEU A 1 117 ? 2.637 -6.918 9.735 1.00 87.56 117 LEU A N 1
ATOM 924 C CA . LEU A 1 117 ? 2.720 -6.253 8.442 1.00 87.56 117 LEU A CA 1
ATOM 925 C C . LEU A 1 117 ? 4.017 -6.619 7.707 1.00 87.56 117 LEU A C 1
ATOM 927 O O . LEU A 1 117 ? 5.131 -6.289 8.140 1.00 87.56 117 LEU A O 1
ATOM 931 N N . SER A 1 118 ? 3.838 -7.231 6.542 1.00 90.06 118 SER A N 1
ATOM 932 C CA . SER A 1 118 ? 4.854 -7.431 5.516 1.00 90.06 118 SER A CA 1
ATOM 933 C C . SER A 1 118 ? 4.765 -6.327 4.459 1.00 90.06 118 SER A C 1
ATOM 935 O O . SER A 1 118 ? 3.677 -5.874 4.095 1.00 90.06 118 SER A O 1
ATOM 937 N N . ILE A 1 119 ? 5.922 -5.854 4.001 1.00 88.62 119 ILE A N 1
ATOM 938 C CA . ILE A 1 119 ? 6.041 -4.811 2.979 1.00 88.62 119 ILE A CA 1
ATOM 939 C C . ILE A 1 119 ? 6.876 -5.401 1.849 1.00 88.62 119 ILE A C 1
ATOM 941 O O . ILE A 1 119 ? 7.927 -5.982 2.108 1.00 88.62 119 ILE A O 1
ATOM 945 N N . GLY A 1 120 ? 6.408 -5.263 0.615 1.00 87.25 120 GLY A N 1
ATOM 946 C CA . GLY A 1 120 ? 7.100 -5.751 -0.570 1.00 87.25 120 GLY A CA 1
ATOM 947 C C . GLY A 1 120 ? 6.851 -4.859 -1.778 1.00 87.25 120 GLY A C 1
ATOM 948 O O . GLY A 1 120 ? 6.037 -3.935 -1.742 1.00 87.25 120 GLY A O 1
ATOM 949 N N . TYR A 1 121 ? 7.563 -5.143 -2.859 1.00 84.44 121 TYR A N 1
ATOM 950 C CA . TYR A 1 121 ? 7.403 -4.482 -4.148 1.00 84.44 121 TYR A CA 1
ATOM 951 C C . TYR A 1 121 ? 7.639 -5.492 -5.272 1.00 84.44 121 TYR A C 1
ATOM 953 O O . TYR A 1 121 ? 8.295 -6.512 -5.045 1.00 84.44 121 TYR A O 1
ATOM 961 N N . PHE A 1 122 ? 7.058 -5.24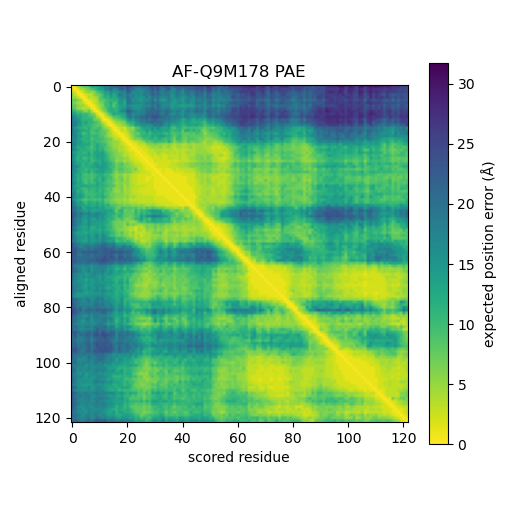1 -6.444 1.00 80.88 122 PHE A N 1
ATOM 962 C CA . PHE A 1 122 ? 7.202 -6.084 -7.636 1.00 80.88 122 PHE A CA 1
ATOM 963 C C . PHE A 1 122 ? 7.136 -5.264 -8.922 1.00 80.88 122 PHE A C 1
ATOM 965 O O . PHE A 1 122 ? 6.623 -4.120 -8.868 1.00 80.88 122 PHE A O 1
#